Protein AF-I1SKI4-F1 (afdb_monomer_lite)

Foldseek 3Di:
DDDDDDDDDDPPVPVVPPPPDDDPDPDPPDPLVVLLCLLLVVLVVQLVVQCVVQVLDPVPVPDPVSVVSSVVSCPSSVVSSCLSVVCVVVQLVVQQVVQDDPVCSVVSSSVSSSVQSNCVVVVVNDPPVPCDDDDPPDD

pLDDT: mean 72.28, std 20.17, range [34.88, 94.69]

Radius of gyration: 23.42 Å; chains: 1; bounding box: 70×50×60 Å

Secondary structure (DSSP, 8-state):
--------S-SSSSGGGSTT--------S-HHHHHHHHHTHHHHHHHHHHHHHTT--GGGTTSHHHHHHHTTTSHHHHHHHHHHHHHHHHHHHHHHHH---TTTHHHHHHHHHHHHHHHHHTT--------PPPPPS--

Structure (mmCIF, N/CA/C/O backbone):
data_AF-I1SKI4-F1
#
_entry.id   AF-I1SKI4-F1
#
loop_
_atom_site.group_PDB
_atom_site.id
_atom_site.type_symbol
_atom_site.label_atom_id
_atom_site.label_alt_id
_atom_site.label_comp_id
_atom_site.label_asym_id
_atom_site.label_entity_id
_atom_site.label_seq_id
_atom_site.pdbx_PDB_ins_code
_atom_site.Cartn_x
_atom_site.Cartn_y
_atom_site.Cartn_z
_atom_site.occupancy
_atom_site.B_iso_or_equiv
_atom_site.auth_seq_id
_atom_site.auth_comp_id
_atom_site.auth_asym_id
_atom_site.auth_atom_id
_atom_site.pdbx_PDB_model_num
ATOM 1 N N . MET A 1 1 ? -53.383 17.672 34.713 1.00 40.47 1 MET A N 1
ATOM 2 C CA . MET A 1 1 ? -52.751 16.560 33.974 1.00 40.47 1 MET A CA 1
ATOM 3 C C . MET A 1 1 ? -52.275 17.118 32.644 1.00 40.47 1 MET A C 1
ATOM 5 O O . MET A 1 1 ? -53.061 17.254 31.721 1.00 40.47 1 MET A O 1
ATOM 9 N N . THR A 1 2 ? -51.031 17.582 32.603 1.00 40.22 2 THR A N 1
ATOM 10 C CA . THR A 1 2 ? -50.386 18.198 31.438 1.00 40.22 2 THR A CA 1
ATOM 11 C C . THR A 1 2 ? -49.591 17.119 30.713 1.00 40.22 2 THR A C 1
ATOM 13 O O . THR A 1 2 ? -48.550 16.682 31.193 1.00 40.22 2 THR A O 1
ATOM 16 N N . GLY A 1 3 ? -50.134 16.635 29.596 1.00 39.31 3 GLY A N 1
ATOM 17 C CA . GLY A 1 3 ? -49.548 15.581 28.777 1.00 39.31 3 GLY A CA 1
ATOM 18 C C . GLY A 1 3 ? -49.069 16.116 27.431 1.00 39.31 3 GLY A C 1
ATOM 19 O O . GLY A 1 3 ? -49.880 16.540 26.621 1.00 39.31 3 GLY A O 1
ATOM 20 N N . GLN A 1 4 ? -47.748 16.063 27.260 1.00 37.97 4 GLN A N 1
ATOM 21 C CA . GLN A 1 4 ? -46.968 15.901 26.027 1.00 37.97 4 GLN A CA 1
ATOM 22 C C . GLN A 1 4 ? -47.175 16.864 24.845 1.00 37.97 4 GLN A C 1
ATOM 24 O O . GLN A 1 4 ? -48.108 16.778 24.056 1.00 37.97 4 GLN A O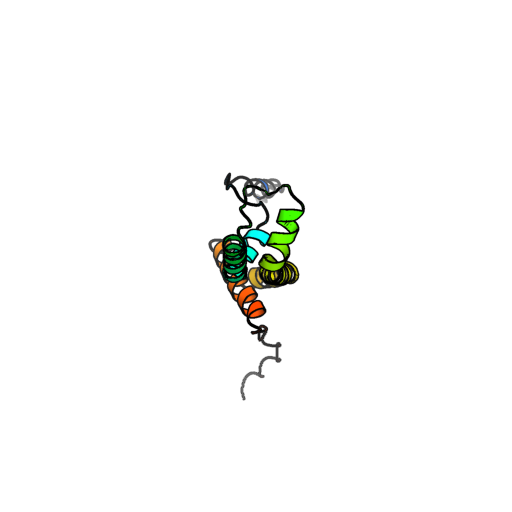 1
ATOM 29 N N . VAL A 1 5 ? -46.142 17.690 24.660 1.00 43.31 5 VAL A N 1
ATOM 30 C CA . VAL A 1 5 ? -45.776 18.343 23.404 1.00 43.31 5 VAL A CA 1
ATOM 31 C C . VAL A 1 5 ? -45.211 17.283 22.453 1.00 43.31 5 VAL A C 1
ATOM 33 O O . VAL A 1 5 ? -44.128 16.744 22.682 1.00 43.31 5 VAL A O 1
ATOM 36 N N . THR A 1 6 ? -45.925 16.993 21.372 1.00 46.00 6 THR A N 1
ATOM 37 C CA . THR A 1 6 ? -45.397 16.299 20.193 1.00 46.00 6 THR A CA 1
ATOM 38 C C . THR A 1 6 ? -44.474 17.253 19.430 1.00 46.00 6 THR A C 1
ATOM 40 O O . THR A 1 6 ? -44.939 18.095 18.668 1.00 46.00 6 THR A O 1
ATOM 43 N N . MET A 1 7 ? -43.156 17.135 19.624 1.00 42.22 7 MET A N 1
ATOM 44 C CA . MET A 1 7 ? -42.175 17.689 18.685 1.00 42.22 7 MET A CA 1
ATOM 45 C C . MET A 1 7 ? -41.867 16.645 17.613 1.00 42.22 7 MET A C 1
ATOM 47 O O . MET A 1 7 ? -41.169 15.658 17.835 1.00 42.22 7 MET A O 1
ATOM 51 N N . THR A 1 8 ? -42.428 16.871 16.433 1.00 47.22 8 THR A N 1
ATOM 52 C CA . THR A 1 8 ? -42.188 16.120 15.204 1.00 47.22 8 THR A CA 1
ATOM 53 C C . THR A 1 8 ? -40.782 16.385 14.659 1.00 47.22 8 THR A C 1
ATOM 55 O O . THR A 1 8 ? -40.482 17.474 14.182 1.00 47.22 8 THR A O 1
ATOM 58 N N . SER A 1 9 ? -39.929 15.363 14.738 1.00 51.06 9 SER A N 1
ATOM 59 C CA . SER A 1 9 ? -39.132 14.799 13.634 1.00 51.06 9 SER A CA 1
ATOM 60 C C . SER A 1 9 ? -38.711 15.746 12.491 1.00 51.06 9 SER A C 1
ATOM 62 O O . SER A 1 9 ? -39.132 15.576 11.350 1.00 51.06 9 SER A O 1
ATOM 64 N N . ALA A 1 10 ? -37.858 16.734 12.771 1.00 48.28 10 ALA A N 1
ATOM 65 C CA . ALA A 1 10 ? -37.188 17.521 11.720 1.00 48.28 10 ALA A CA 1
ATOM 66 C C . ALA A 1 10 ? -35.696 17.794 11.997 1.00 48.28 10 ALA A C 1
ATOM 68 O O . ALA A 1 10 ? -34.952 18.143 11.086 1.00 48.28 10 ALA A O 1
ATOM 69 N N . ALA A 1 11 ? -35.221 17.589 13.230 1.00 45.72 11 ALA A N 1
ATOM 70 C CA . ALA A 1 11 ? -33.858 17.956 13.624 1.00 45.72 11 ALA A CA 1
ATOM 71 C C . ALA A 1 11 ? -32.779 16.910 13.275 1.00 45.72 11 ALA A C 1
ATOM 73 O O . ALA A 1 11 ? -31.595 17.231 13.273 1.00 45.72 11 ALA A O 1
ATOM 74 N N . VAL A 1 12 ? -33.157 15.667 12.955 1.00 48.66 12 VAL A N 1
ATOM 75 C CA . VAL A 1 12 ? -32.183 14.575 12.741 1.00 48.66 12 VAL A CA 1
ATOM 76 C C . VAL A 1 12 ? -31.596 14.579 11.319 1.00 48.66 12 VAL A C 1
ATOM 78 O O . VAL A 1 12 ? -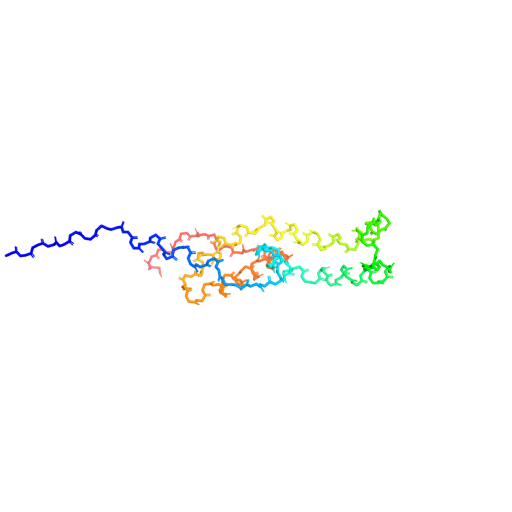30.512 14.051 11.096 1.00 48.66 12 VAL A O 1
ATOM 81 N N . ALA A 1 13 ? -32.253 15.231 10.355 1.00 42.88 13 ALA A N 1
ATOM 82 C CA . ALA A 1 13 ? -31.815 15.218 8.957 1.00 42.88 13 ALA A CA 1
ATOM 83 C C . ALA A 1 13 ? -30.715 16.246 8.626 1.00 42.88 13 ALA A C 1
ATOM 85 O O . ALA A 1 13 ? -30.036 16.107 7.613 1.00 42.88 13 ALA A O 1
ATOM 86 N N . VAL A 1 14 ? -30.504 17.265 9.466 1.00 43.53 14 VAL A N 1
ATOM 87 C CA . VAL A 1 14 ? -29.563 18.358 9.149 1.00 43.53 14 VAL A CA 1
ATOM 88 C C . VAL A 1 14 ? -28.133 18.049 9.609 1.00 43.53 14 VAL A C 1
ATOM 90 O O . VAL A 1 14 ? -27.179 18.564 9.036 1.00 43.53 14 VAL A O 1
ATOM 93 N N . VAL A 1 15 ? -27.943 17.141 10.571 1.00 43.59 15 VAL A N 1
ATOM 94 C CA . VAL A 1 15 ? -26.598 16.792 11.072 1.00 43.59 15 VAL A CA 1
ATOM 95 C C . VAL A 1 15 ? -25.838 15.865 10.107 1.00 43.59 15 VAL A C 1
ATOM 97 O O . VAL A 1 15 ? -24.611 15.873 10.088 1.00 43.59 15 VAL A O 1
ATOM 100 N N . PHE A 1 16 ? -26.536 15.136 9.229 1.00 41.50 16 PHE A N 1
ATOM 101 C CA . PHE A 1 16 ? -25.896 14.243 8.251 1.00 41.50 16 PHE A CA 1
ATOM 102 C C . PHE A 1 16 ? -25.282 14.956 7.035 1.00 41.50 16 PHE A C 1
ATOM 104 O O . PHE A 1 16 ? -24.459 14.363 6.344 1.00 41.50 16 PHE A O 1
ATOM 111 N N . LEU A 1 17 ? -25.633 16.221 6.774 1.00 40.78 17 LEU A N 1
ATOM 112 C CA . LEU A 1 17 ? -25.151 16.964 5.599 1.00 40.78 17 LEU A CA 1
ATOM 113 C C . LEU A 1 17 ? -23.927 17.854 5.873 1.00 40.78 17 LEU A C 1
ATOM 115 O O . LEU A 1 17 ? -23.302 18.330 4.928 1.00 40.78 17 LEU A O 1
ATOM 119 N N . PHE A 1 18 ? -23.539 18.053 7.136 1.00 34.88 18 PHE A N 1
ATOM 120 C CA . PHE A 1 18 ? -22.433 18.954 7.496 1.00 34.88 18 PHE A CA 1
ATOM 121 C C . PHE A 1 18 ? -21.063 18.278 7.668 1.00 34.88 18 PHE A C 1
ATOM 123 O O . PHE A 1 18 ? -20.068 18.976 7.834 1.00 34.88 18 PHE A O 1
ATOM 130 N N . LEU A 1 19 ? -20.966 16.948 7.558 1.00 42.88 19 LEU A N 1
ATOM 131 C CA . LEU A 1 19 ? -19.686 16.225 7.665 1.00 42.88 19 LEU A CA 1
ATOM 132 C C . LEU A 1 19 ? -18.959 16.004 6.326 1.00 42.88 19 LEU A C 1
ATOM 134 O O . LEU A 1 19 ? -17.920 15.355 6.304 1.00 42.88 19 LEU A O 1
ATOM 138 N N . VAL A 1 20 ? -19.461 16.556 5.215 1.00 45.81 20 VAL A N 1
ATOM 139 C CA . VAL A 1 20 ? -18.850 16.383 3.878 1.00 45.81 20 VAL A CA 1
ATOM 140 C C . VAL A 1 20 ? -17.969 17.575 3.460 1.00 45.81 20 VAL A C 1
ATOM 142 O O . VAL A 1 20 ? -17.465 17.605 2.347 1.00 45.81 20 VAL A O 1
ATOM 145 N N . ASN A 1 21 ? -17.773 18.577 4.325 1.00 44.75 21 ASN A N 1
ATOM 146 C CA . ASN A 1 21 ? -17.122 19.844 3.954 1.00 44.75 21 ASN A CA 1
ATOM 147 C C . ASN A 1 21 ? -15.961 20.244 4.870 1.00 44.75 21 ASN A C 1
ATOM 149 O O . ASN A 1 21 ? -15.889 21.383 5.328 1.00 44.75 21 ASN A O 1
ATOM 153 N N . VAL A 1 22 ? -15.014 19.339 5.124 1.00 46.31 22 VAL A N 1
ATOM 154 C CA . VAL A 1 22 ? -13.734 19.750 5.714 1.00 46.31 22 VAL A CA 1
ATOM 155 C C . VAL A 1 22 ? -12.574 19.084 4.990 1.00 46.31 22 VAL A C 1
ATOM 157 O O . VAL A 1 22 ? -12.226 17.945 5.275 1.00 46.31 22 VAL A O 1
ATOM 160 N N . ALA A 1 23 ? -11.994 19.864 4.077 1.00 37.03 23 ALA A N 1
ATOM 161 C CA . ALA A 1 23 ? -10.568 20.003 3.777 1.00 37.03 23 ALA A CA 1
ATOM 162 C C . ALA A 1 23 ? -10.300 19.942 2.262 1.00 37.03 23 ALA A C 1
ATOM 164 O O . ALA A 1 23 ? -10.571 18.920 1.631 1.00 37.03 23 ALA A O 1
ATOM 165 N N . PRO A 1 24 ? -9.723 21.003 1.665 1.00 40.88 24 PRO A N 1
ATOM 166 C CA . PRO A 1 24 ? -9.123 20.915 0.348 1.00 40.88 24 PRO A CA 1
ATOM 167 C C . PRO A 1 24 ? -7.781 20.212 0.537 1.00 40.88 24 PRO A C 1
ATOM 169 O O . PRO A 1 24 ? -6.733 20.843 0.652 1.00 40.88 24 PRO A O 1
ATOM 172 N N . VAL A 1 25 ? -7.825 18.894 0.675 1.00 44.47 25 VAL A N 1
ATOM 173 C CA . VAL A 1 25 ? -6.619 18.087 0.590 1.00 44.47 25 VAL A CA 1
ATOM 174 C C . VAL A 1 25 ? -6.426 17.820 -0.891 1.00 44.47 25 VAL A C 1
ATOM 176 O O . VAL A 1 25 ? -7.330 17.325 -1.560 1.00 44.47 25 VAL A O 1
ATOM 179 N N . THR A 1 26 ? -5.276 18.208 -1.425 1.00 45.91 26 THR A N 1
ATOM 180 C CA . THR A 1 26 ? -4.785 17.731 -2.717 1.00 45.91 26 THR A CA 1
ATOM 181 C C . THR A 1 26 ? -4.641 16.212 -2.606 1.00 45.91 26 THR A C 1
ATOM 183 O O . THR A 1 26 ? -3.600 15.707 -2.203 1.00 45.91 26 THR A O 1
ATOM 186 N N . MET A 1 27 ? -5.743 15.499 -2.818 1.00 39.38 27 MET A N 1
ATOM 187 C CA . MET A 1 27 ? -5.913 14.076 -2.569 1.00 39.38 27 MET A CA 1
ATOM 188 C C . MET A 1 27 ? -6.722 13.503 -3.715 1.00 39.38 27 MET A C 1
ATOM 190 O O . MET A 1 27 ? -7.763 14.043 -4.092 1.00 39.38 27 MET A O 1
ATOM 194 N N . THR A 1 28 ? -6.256 12.381 -4.246 1.00 48.19 28 THR A N 1
ATOM 195 C CA . THR A 1 28 ? -7.127 11.436 -4.929 1.00 48.19 28 THR A CA 1
ATOM 196 C C . THR A 1 28 ? -8.321 11.200 -3.997 1.00 48.19 28 THR A C 1
ATOM 198 O O . THR A 1 28 ? -8.166 10.781 -2.853 1.00 48.19 28 THR A O 1
ATOM 201 N N . SER A 1 29 ? -9.527 11.570 -4.429 1.00 59.16 29 SER A N 1
ATOM 202 C CA . SER A 1 29 ? -10.753 11.549 -3.611 1.00 59.16 29 SER A CA 1
ATOM 203 C C . SER A 1 29 ? -11.216 10.135 -3.227 1.00 59.16 29 SER A C 1
ATOM 205 O O . SER A 1 29 ? -12.312 9.959 -2.693 1.00 59.16 29 SER A O 1
ATOM 207 N N . ASP A 1 30 ? -10.387 9.130 -3.505 1.00 73.62 30 ASP A N 1
ATOM 208 C CA . ASP A 1 30 ? -10.641 7.724 -3.276 1.00 73.62 30 ASP A CA 1
ATOM 209 C C . ASP A 1 30 ? -9.922 7.254 -1.993 1.00 73.62 30 ASP A C 1
ATOM 211 O O . ASP A 1 30 ? -8.711 7.005 -2.003 1.00 73.62 30 ASP A O 1
ATOM 215 N N . PRO A 1 31 ? -10.645 7.096 -0.868 1.00 72.69 31 PRO A N 1
ATOM 216 C CA . PRO A 1 31 ? -10.069 6.572 0.369 1.00 72.69 31 PRO A CA 1
ATOM 217 C C . PRO A 1 31 ? -9.525 5.143 0.212 1.00 72.69 31 PRO A C 1
ATOM 219 O O . PRO A 1 31 ? -8.662 4.732 0.989 1.00 72.69 31 PRO A O 1
ATOM 222 N N . GLY A 1 32 ? -9.998 4.389 -0.787 1.00 81.12 32 GLY A N 1
ATOM 223 C CA . GLY A 1 32 ? -9.443 3.094 -1.152 1.00 81.1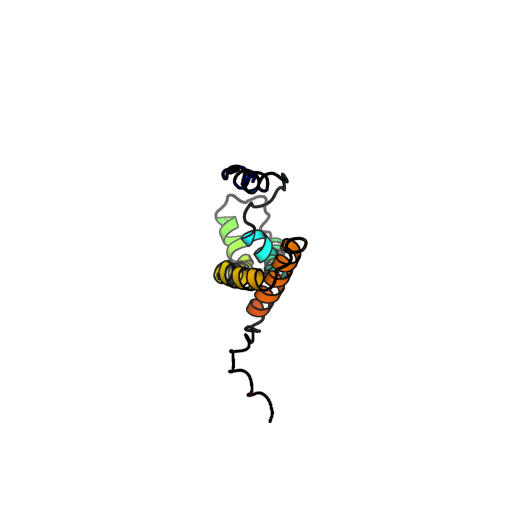2 32 GLY A CA 1
ATOM 224 C C . GLY A 1 32 ? -8.048 3.210 -1.740 1.00 81.12 32 GLY A C 1
ATOM 225 O O . GLY A 1 32 ? -7.144 2.514 -1.277 1.00 81.12 32 GLY A O 1
ATOM 226 N N . ALA A 1 33 ? -7.846 4.145 -2.668 1.00 82.69 33 ALA A N 1
ATOM 227 C CA . ALA A 1 33 ? -6.531 4.414 -3.239 1.00 82.69 33 ALA A CA 1
ATOM 228 C C . ALA A 1 33 ? -5.515 4.779 -2.146 1.00 82.69 33 ALA A C 1
ATOM 230 O O . ALA A 1 33 ? -4.461 4.156 -2.065 1.00 82.69 33 ALA A O 1
ATOM 231 N N . MET A 1 34 ? -5.875 5.682 -1.227 1.00 86.19 34 MET A N 1
ATOM 232 C CA . MET A 1 34 ? -4.991 6.105 -0.131 1.00 86.19 34 MET A CA 1
ATOM 233 C C . MET A 1 34 ? -4.607 4.983 0.845 1.00 86.19 34 MET A C 1
ATOM 235 O O . MET A 1 34 ? -3.509 4.973 1.407 1.00 86.19 34 MET A O 1
ATOM 239 N N . LEU A 1 35 ? -5.542 4.081 1.150 1.00 89.19 35 LEU A N 1
ATOM 240 C CA . LEU A 1 35 ? -5.276 2.968 2.061 1.00 89.19 35 LEU A CA 1
ATOM 241 C C . LEU A 1 35 ? -4.454 1.881 1.370 1.00 89.19 35 LEU A C 1
ATOM 243 O O . LEU A 1 35 ? -3.530 1.342 1.977 1.00 89.19 35 LEU A O 1
ATOM 247 N N . CYS A 1 36 ? -4.755 1.593 0.105 1.00 90.94 36 CYS A N 1
ATOM 248 C CA . CYS A 1 36 ? -4.002 0.625 -0.678 1.00 90.94 36 CYS A CA 1
ATOM 249 C C . CYS A 1 36 ? -2.584 1.097 -0.986 1.00 90.94 36 CYS A C 1
ATOM 251 O O . CYS A 1 36 ? -1.663 0.292 -0.915 1.00 90.94 36 CYS A O 1
ATOM 253 N N . GLU A 1 37 ? -2.383 2.393 -1.210 1.00 91.19 37 GLU A N 1
ATOM 254 C CA . GLU A 1 37 ? -1.056 2.989 -1.377 1.00 91.19 37 GLU A CA 1
ATOM 255 C C . GLU A 1 37 ? -0.156 2.716 -0.166 1.00 91.19 37 GLU A C 1
ATOM 257 O O . GLU A 1 37 ? 0.994 2.318 -0.323 1.00 91.19 37 GLU A O 1
ATOM 262 N N . ARG A 1 38 ? -0.689 2.809 1.060 1.00 90.94 38 ARG A N 1
ATOM 263 C CA . ARG A 1 38 ? 0.084 2.471 2.269 1.00 90.94 38 ARG A CA 1
ATOM 264 C C . ARG A 1 38 ? 0.413 0.987 2.389 1.00 90.94 38 ARG A C 1
ATOM 266 O O . ARG A 1 38 ? 1.443 0.641 2.953 1.00 90.94 38 ARG A O 1
ATOM 273 N N . VAL A 1 39 ? -0.464 0.108 1.912 1.00 93.38 39 VAL A N 1
ATOM 274 C CA . VAL A 1 39 ? -0.244 -1.350 1.940 1.00 93.38 39 VAL A CA 1
ATOM 275 C C . VAL A 1 39 ? 0.786 -1.771 0.885 1.00 93.38 39 VAL A C 1
ATOM 277 O O . VAL A 1 39 ? 1.562 -2.704 1.111 1.00 93.38 39 VAL A O 1
ATOM 280 N N . CYS A 1 40 ? 0.797 -1.069 -0.245 1.00 93.88 40 CYS A N 1
ATOM 281 C CA . CYS A 1 40 ? 1.617 -1.349 -1.421 1.00 93.88 40 CYS A CA 1
ATOM 282 C C . CYS A 1 40 ? 2.824 -0.411 -1.556 1.00 93.88 40 CYS A C 1
ATOM 284 O O . CYS A 1 40 ? 3.369 -0.254 -2.645 1.00 93.88 40 CYS A O 1
ATOM 286 N N . TRP A 1 41 ? 3.232 0.229 -0.455 1.00 93.38 41 TRP A N 1
ATOM 287 C CA . TRP A 1 41 ? 4.322 1.206 -0.443 1.00 93.38 41 TRP A CA 1
ATOM 288 C C . TRP A 1 41 ? 5.647 0.618 -0.945 1.00 93.38 41 TRP A C 1
ATOM 290 O O . TRP A 1 41 ? 6.353 1.257 -1.724 1.00 93.38 41 TRP A O 1
ATOM 300 N N . ASP A 1 42 ? 5.974 -0.608 -0.529 1.00 91.06 42 ASP A N 1
ATOM 301 C CA . ASP A 1 42 ? 7.226 -1.266 -0.915 1.00 91.06 42 ASP A CA 1
ATOM 302 C C . ASP A 1 42 ? 7.2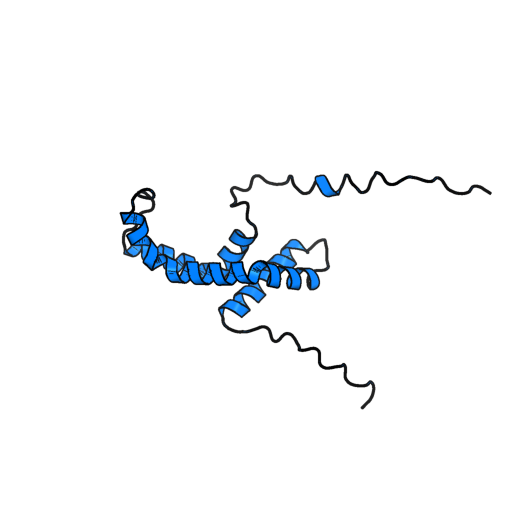72 -1.523 -2.427 1.00 91.06 42 ASP A C 1
ATOM 304 O O . ASP A 1 42 ? 8.271 -1.237 -3.081 1.00 91.06 42 ASP A O 1
ATOM 308 N N . GLU A 1 43 ? 6.172 -2.014 -3.000 1.00 92.62 43 GLU A N 1
ATOM 309 C CA . GLU A 1 43 ? 6.061 -2.280 -4.431 1.00 92.62 43 GLU A CA 1
ATOM 310 C C . GLU A 1 43 ? 6.064 -0.991 -5.253 1.00 92.62 43 GLU A C 1
ATOM 312 O O . GLU A 1 43 ? 6.683 -0.958 -6.313 1.00 92.62 43 GLU A O 1
ATOM 317 N N . ASN A 1 44 ? 5.433 0.078 -4.757 1.00 88.50 44 ASN A N 1
ATOM 318 C CA . ASN A 1 44 ? 5.532 1.401 -5.374 1.00 88.50 44 ASN A CA 1
ATOM 319 C C . ASN A 1 44 ? 6.972 1.913 -5.378 1.00 88.50 44 ASN A C 1
ATOM 321 O O . ASN A 1 44 ? 7.454 2.359 -6.411 1.00 88.50 44 ASN A O 1
ATOM 325 N N . THR A 1 45 ? 7.681 1.784 -4.256 1.00 89.69 45 THR A N 1
ATOM 326 C CA . THR A 1 45 ? 9.087 2.205 -4.160 1.00 89.69 45 THR A CA 1
ATOM 327 C C . THR A 1 45 ? 9.965 1.420 -5.141 1.00 89.69 45 THR A C 1
ATOM 329 O O . THR A 1 45 ? 10.850 1.983 -5.781 1.00 89.69 45 THR A O 1
ATOM 332 N N . LEU A 1 46 ? 9.717 0.114 -5.294 1.00 89.44 46 LEU A N 1
ATOM 333 C CA . LEU A 1 46 ? 10.420 -0.721 -6.272 1.00 89.44 46 LEU A CA 1
ATOM 334 C C . LEU A 1 46 ? 10.091 -0.330 -7.717 1.00 89.44 46 LEU A C 1
ATOM 336 O O . LEU A 1 46 ? 10.992 -0.320 -8.556 1.00 89.44 46 LEU A O 1
ATOM 340 N N . ALA A 1 47 ? 8.833 0.007 -8.004 1.00 87.19 47 ALA A N 1
ATOM 341 C CA . ALA A 1 47 ? 8.419 0.483 -9.318 1.00 87.19 47 ALA A CA 1
ATOM 342 C C . ALA A 1 47 ? 9.109 1.811 -9.664 1.00 87.19 47 ALA A C 1
ATOM 344 O O . ALA A 1 47 ? 9.725 1.912 -10.720 1.00 87.19 47 ALA A O 1
ATOM 345 N N . GLU A 1 48 ? 9.104 2.777 -8.743 1.00 86.69 48 GLU A N 1
ATOM 346 C CA . GLU A 1 48 ? 9.781 4.070 -8.906 1.00 86.69 48 GLU A CA 1
ATOM 347 C C . GLU A 1 48 ? 11.293 3.908 -9.112 1.00 86.69 48 GLU A C 1
ATOM 349 O O . GLU A 1 48 ? 11.884 4.572 -9.963 1.00 86.69 48 GLU A O 1
ATOM 354 N N . GLN A 1 49 ? 11.937 2.997 -8.374 1.00 87.81 49 GLN A N 1
ATOM 355 C CA . GLN A 1 49 ? 13.355 2.696 -8.579 1.00 87.81 49 GLN A CA 1
ATOM 356 C C . GLN A 1 49 ? 13.605 2.087 -9.966 1.00 87.81 49 GLN A C 1
ATOM 358 O O . GLN A 1 49 ? 14.549 2.477 -10.648 1.00 87.81 49 GLN A O 1
ATOM 363 N N . CYS A 1 50 ? 12.752 1.160 -10.406 1.00 86.31 50 CYS A N 1
ATOM 364 C CA . CYS A 1 50 ? 12.837 0.562 -11.736 1.00 86.31 50 CYS A CA 1
ATOM 365 C C . CYS A 1 50 ? 12.664 1.609 -12.847 1.00 86.31 50 CYS A C 1
ATOM 367 O O . CYS A 1 50 ? 13.390 1.567 -13.841 1.00 86.31 50 CYS A O 1
ATOM 369 N N . GLU A 1 51 ? 11.752 2.569 -12.685 1.00 85.69 51 GLU A N 1
ATOM 370 C CA . GLU A 1 51 ? 11.603 3.680 -13.629 1.00 85.69 51 GLU A CA 1
ATOM 371 C C . GLU A 1 51 ? 12.879 4.523 -13.714 1.00 85.69 51 GLU A C 1
ATOM 373 O O . GLU A 1 51 ? 13.343 4.826 -14.816 1.00 85.69 51 GLU A O 1
ATOM 378 N N . GLN A 1 52 ? 13.471 4.865 -12.564 1.00 85.38 52 GLN A N 1
ATOM 379 C CA . GLN A 1 52 ? 14.714 5.639 -12.497 1.00 85.38 52 GLN A CA 1
ATOM 380 C C . GLN A 1 52 ? 15.879 4.904 -13.167 1.00 85.38 52 GLN A C 1
ATOM 382 O O . GLN A 1 52 ? 16.601 5.499 -13.968 1.00 85.38 52 GLN A O 1
ATOM 387 N N . ASP A 1 53 ? 16.037 3.608 -12.892 1.00 85.56 53 ASP A N 1
ATOM 388 C CA . ASP A 1 53 ? 17.115 2.784 -13.450 1.00 85.56 53 ASP A CA 1
ATOM 389 C C . ASP A 1 53 ? 16.994 2.630 -14.976 1.00 85.56 53 ASP A C 1
ATOM 391 O O . ASP A 1 53 ? 18.004 2.554 -15.681 1.00 85.56 53 ASP A O 1
ATOM 395 N N . ASN A 1 54 ? 15.764 2.615 -15.498 1.00 81.19 54 ASN A N 1
ATOM 396 C CA . ASN A 1 54 ? 15.487 2.523 -16.932 1.00 81.19 54 ASN A CA 1
ATOM 397 C C . ASN A 1 54 ? 15.412 3.890 -17.633 1.00 81.19 54 ASN A C 1
ATOM 399 O O . ASN A 1 54 ? 15.243 3.940 -18.853 1.00 81.19 54 ASN A O 1
ATOM 403 N N . GLY A 1 55 ? 15.553 4.998 -16.897 1.00 77.06 55 GLY A N 1
ATOM 404 C CA . GLY A 1 55 ? 15.440 6.348 -17.451 1.00 77.06 55 GLY A CA 1
ATOM 405 C C . GLY A 1 55 ? 14.042 6.659 -17.994 1.00 77.06 55 GLY A C 1
ATOM 406 O O . GLY A 1 55 ? 13.908 7.428 -18.948 1.00 77.06 55 GLY A O 1
ATOM 407 N N . CYS A 1 56 ? 13.000 6.055 -17.415 1.00 75.00 56 CYS A N 1
ATOM 408 C CA . CYS A 1 56 ? 11.605 6.339 -17.738 1.00 75.00 56 CYS A CA 1
ATOM 409 C C . CYS A 1 56 ? 11.185 7.671 -17.075 1.00 75.00 56 CYS A C 1
ATOM 411 O O . CYS A 1 56 ? 10.348 7.697 -16.179 1.00 75.00 56 CYS A O 1
ATOM 413 N N . ASP A 1 57 ? 11.797 8.795 -17.466 1.00 62.59 57 ASP A N 1
ATOM 414 C CA . ASP A 1 57 ? 11.540 10.092 -16.833 1.00 62.59 57 ASP A CA 1
ATOM 415 C C . ASP A 1 57 ? 10.072 10.533 -17.002 1.00 62.59 57 ASP A C 1
ATOM 417 O O . ASP A 1 57 ? 9.552 10.650 -18.118 1.00 62.59 57 ASP A O 1
ATOM 421 N N . ALA A 1 58 ? 9.430 10.904 -15.888 1.00 54.81 58 ALA A N 1
ATOM 422 C CA . ALA A 1 58 ? 8.049 11.401 -15.794 1.00 54.81 58 ALA A CA 1
ATOM 423 C C . ALA A 1 58 ? 7.744 12.665 -16.641 1.00 54.81 58 ALA A C 1
ATOM 425 O O . ALA A 1 58 ? 6.618 13.166 -16.639 1.00 54.81 58 ALA A O 1
ATOM 426 N N . GLY A 1 59 ? 8.726 13.200 -17.375 1.00 53.53 59 GLY A N 1
ATOM 427 C CA . GLY A 1 59 ? 8.575 14.303 -18.328 1.00 53.53 59 GLY A CA 1
ATOM 428 C C . GLY A 1 59 ? 8.000 13.903 -19.695 1.00 53.53 59 GLY A C 1
ATOM 429 O O . GLY A 1 59 ? 7.690 14.789 -20.490 1.00 53.53 59 GLY A O 1
ATOM 430 N N . VAL A 1 60 ? 7.829 12.602 -19.975 1.00 51.84 60 VAL A N 1
ATOM 431 C CA . VAL A 1 60 ? 7.354 12.069 -21.274 1.00 51.84 60 VAL A CA 1
ATOM 432 C C . VAL A 1 60 ? 6.064 11.241 -21.117 1.00 51.84 60 VAL A C 1
ATOM 434 O O . VAL A 1 60 ? 5.837 10.267 -21.831 1.00 51.84 60 VAL A O 1
ATOM 437 N N . GLN A 1 61 ? 5.181 11.650 -20.199 1.00 53.38 61 GLN A N 1
ATOM 438 C CA . GLN A 1 61 ? 3.915 10.971 -19.850 1.00 53.38 61 GLN A CA 1
ATOM 439 C C . GLN A 1 61 ? 2.900 10.793 -21.006 1.00 53.38 61 GLN A C 1
ATOM 441 O O . GLN A 1 61 ? 1.820 10.253 -20.792 1.00 53.38 61 GLN A O 1
ATOM 446 N N . SER A 1 62 ? 3.199 11.247 -22.228 1.00 58.53 62 SER A N 1
ATOM 447 C CA . SER A 1 62 ? 2.276 11.212 -23.372 1.00 58.53 62 SER A CA 1
ATOM 448 C C . SER A 1 62 ? 2.689 10.292 -24.528 1.00 58.53 62 SER A C 1
ATOM 450 O O . SER A 1 62 ? 2.015 10.308 -25.558 1.00 58.53 62 SER A O 1
ATOM 452 N N . SER A 1 63 ? 3.767 9.504 -24.406 1.00 64.00 63 SER A N 1
ATOM 453 C CA . SER A 1 63 ? 4.218 8.618 -25.496 1.00 64.00 63 SER A CA 1
ATOM 454 C C . SER A 1 63 ? 3.977 7.133 -25.204 1.00 64.00 63 SER A C 1
ATOM 456 O O . SER A 1 63 ? 4.217 6.676 -24.091 1.00 64.00 63 SER A O 1
ATOM 458 N N . ASP A 1 64 ? 3.593 6.349 -26.218 1.00 68.12 64 ASP A N 1
ATOM 459 C CA . ASP A 1 64 ? 3.512 4.877 -26.126 1.00 68.12 64 ASP A CA 1
ATOM 460 C C . ASP A 1 64 ? 4.853 4.247 -25.696 1.00 68.12 64 ASP A C 1
ATOM 462 O O . ASP A 1 64 ? 4.892 3.184 -25.078 1.00 68.12 64 ASP A O 1
ATOM 466 N N . ALA A 1 65 ? 5.968 4.934 -25.973 1.00 64.88 65 ALA A N 1
ATOM 467 C CA . ALA A 1 65 ? 7.299 4.546 -25.515 1.00 64.88 65 ALA A CA 1
ATOM 468 C C . ALA A 1 65 ? 7.446 4.617 -23.985 1.00 64.88 65 ALA A C 1
ATOM 470 O O . ALA A 1 65 ? 8.166 3.803 -23.417 1.00 64.88 65 ALA A O 1
ATOM 471 N N . TYR A 1 66 ? 6.744 5.539 -23.318 1.00 70.19 66 TYR A N 1
ATOM 472 C CA . TYR A 1 66 ? 6.705 5.615 -21.857 1.00 70.19 66 TYR A CA 1
ATOM 473 C C . TYR A 1 66 ? 5.908 4.445 -21.273 1.00 70.19 66 TYR A C 1
ATOM 475 O O . TYR A 1 66 ? 6.422 3.756 -20.401 1.00 70.19 66 TYR A O 1
ATOM 483 N N . MET A 1 67 ? 4.729 4.127 -21.826 1.00 72.25 67 MET A N 1
ATOM 484 C CA . MET A 1 67 ? 3.939 2.962 -21.387 1.00 72.25 67 MET A CA 1
ATOM 485 C C . MET A 1 67 ? 4.734 1.654 -21.510 1.00 72.25 67 MET A C 1
ATOM 487 O O . MET A 1 67 ? 4.797 0.869 -20.571 1.00 72.25 67 MET A O 1
ATOM 491 N N . HIS A 1 68 ? 5.449 1.461 -22.623 1.00 73.88 68 HIS A N 1
ATOM 492 C CA . HIS A 1 68 ? 6.331 0.303 -22.790 1.00 73.88 68 HIS A CA 1
ATOM 493 C C . HIS A 1 68 ? 7.535 0.275 -21.831 1.00 73.88 68 HIS A C 1
ATOM 495 O O . HIS A 1 68 ? 8.068 -0.804 -21.575 1.00 73.88 68 HIS A O 1
ATOM 501 N N . CYS A 1 69 ? 7.963 1.430 -21.316 1.00 75.19 69 CYS A N 1
ATOM 502 C CA . CYS A 1 69 ? 9.053 1.560 -20.346 1.00 75.19 69 CYS A CA 1
ATOM 503 C C . CYS A 1 69 ? 8.579 1.231 -18.920 1.00 75.19 69 CYS A C 1
ATOM 505 O O . CYS A 1 69 ? 9.262 0.506 -18.201 1.00 75.19 69 CYS A O 1
ATOM 507 N N . ILE A 1 70 ? 7.392 1.714 -18.530 1.00 80.75 70 ILE A N 1
ATOM 508 C CA . ILE A 1 70 ? 6.877 1.608 -17.153 1.00 80.75 70 ILE A CA 1
ATOM 509 C C . ILE A 1 70 ? 6.104 0.317 -16.873 1.00 80.75 70 ILE A C 1
ATOM 511 O O . ILE A 1 70 ? 6.099 -0.148 -15.733 1.00 80.75 70 ILE A O 1
ATOM 515 N N . ASP A 1 71 ? 5.462 -0.275 -17.887 1.00 81.81 71 ASP A N 1
ATOM 516 C CA . ASP A 1 71 ? 4.659 -1.495 -17.750 1.00 81.81 71 ASP A CA 1
ATOM 517 C C . ASP A 1 71 ? 5.382 -2.609 -16.968 1.00 81.81 71 ASP A C 1
ATOM 519 O O . ASP A 1 71 ? 4.791 -3.133 -16.020 1.00 81.81 71 ASP A O 1
ATOM 523 N N . PRO A 1 72 ? 6.649 -2.971 -17.275 1.00 83.25 72 PRO A N 1
ATOM 524 C CA . PRO A 1 72 ? 7.356 -3.995 -16.508 1.00 83.25 72 PRO A CA 1
ATOM 525 C C . PRO A 1 72 ? 7.673 -3.566 -15.066 1.00 83.25 72 PRO A C 1
ATOM 527 O O . PRO A 1 72 ? 7.728 -4.424 -14.187 1.00 83.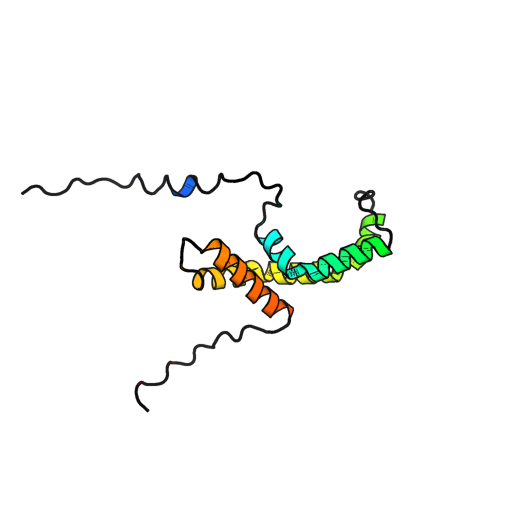25 72 PRO A O 1
ATOM 530 N N . CYS A 1 73 ? 7.854 -2.268 -14.804 1.00 85.31 73 CYS A N 1
ATOM 531 C CA . CYS A 1 73 ? 8.183 -1.749 -13.476 1.00 85.31 73 CYS A CA 1
ATOM 532 C C . CYS A 1 73 ? 6.983 -1.786 -12.519 1.00 85.31 73 CYS A C 1
ATOM 534 O O . CYS A 1 73 ? 7.155 -2.012 -11.322 1.00 85.31 73 CYS A O 1
ATOM 536 N N . TYR A 1 74 ? 5.762 -1.632 -13.037 1.00 87.00 74 TYR A N 1
ATOM 537 C CA . TYR A 1 74 ? 4.547 -1.588 -12.221 1.00 87.00 74 TYR A CA 1
ATOM 538 C C . TYR A 1 74 ? 3.855 -2.936 -12.015 1.00 87.00 74 TYR A C 1
ATOM 540 O O . TYR A 1 74 ? 2.853 -2.978 -11.307 1.00 87.00 74 TYR A O 1
ATOM 548 N N . VAL A 1 75 ? 4.347 -4.048 -12.572 1.00 88.38 75 VAL A N 1
ATOM 549 C CA . VAL A 1 75 ? 3.666 -5.358 -12.468 1.00 88.38 75 VAL A CA 1
ATOM 550 C C . VAL A 1 75 ? 3.432 -5.781 -11.011 1.00 88.38 75 VAL A C 1
ATOM 552 O O . VAL A 1 75 ? 2.331 -6.215 -10.652 1.00 88.38 75 VAL A O 1
ATOM 555 N N . GLU A 1 76 ? 4.444 -5.624 -10.157 1.00 83.25 76 GLU A N 1
ATOM 556 C CA . GLU A 1 76 ? 4.362 -6.001 -8.740 1.00 83.25 76 GLU A CA 1
ATOM 557 C C . GLU A 1 76 ? 3.464 -5.036 -7.952 1.00 83.25 76 GLU A C 1
ATOM 559 O O . GLU A 1 76 ? 2.590 -5.465 -7.192 1.00 83.25 76 GLU A O 1
ATOM 564 N N . ALA A 1 77 ? 3.588 -3.730 -8.211 1.00 88.25 77 ALA A N 1
ATOM 565 C CA . ALA A 1 77 ? 2.720 -2.714 -7.622 1.00 88.25 77 ALA A CA 1
ATOM 566 C C . ALA A 1 77 ? 1.254 -2.944 -8.012 1.00 88.25 77 ALA A C 1
ATOM 568 O O . ALA A 1 77 ? 0.384 -3.032 -7.144 1.00 88.25 77 ALA A O 1
ATOM 569 N N . ALA A 1 78 ? 0.974 -3.146 -9.300 1.00 87.81 78 ALA A N 1
ATOM 570 C CA . ALA A 1 78 ? -0.354 -3.437 -9.825 1.00 87.81 78 ALA A CA 1
ATOM 571 C C . ALA A 1 78 ? -0.955 -4.693 -9.182 1.00 87.81 78 ALA A C 1
ATOM 573 O O . ALA A 1 78 ? -2.128 -4.693 -8.804 1.00 87.81 78 ALA A O 1
ATOM 574 N N . SER A 1 79 ? -0.154 -5.743 -8.990 1.00 89.75 79 SER A N 1
ATOM 575 C CA . SER A 1 79 ? -0.588 -6.965 -8.308 1.00 89.75 79 SER A CA 1
ATOM 576 C C . SER A 1 79 ? -0.988 -6.698 -6.853 1.00 89.75 79 SER A C 1
ATOM 578 O O . SER A 1 79 ? -2.048 -7.155 -6.409 1.00 89.75 79 SER A O 1
ATOM 580 N N . CYS A 1 80 ? -0.206 -5.896 -6.124 1.00 91.31 80 CYS A N 1
ATOM 581 C CA . CYS A 1 80 ? -0.553 -5.484 -4.767 1.00 91.31 80 CYS A CA 1
ATOM 582 C C . CYS A 1 80 ? -1.831 -4.627 -4.727 1.00 91.31 80 CYS A C 1
ATOM 584 O O . CYS A 1 80 ? -2.741 -4.910 -3.938 1.00 91.31 80 CYS A O 1
ATOM 586 N N . PHE A 1 81 ? -1.956 -3.627 -5.606 1.00 92.19 81 PHE A N 1
ATOM 587 C CA . PHE A 1 81 ? -3.148 -2.777 -5.678 1.00 92.19 81 PHE A CA 1
ATOM 588 C C . PHE A 1 81 ? -4.401 -3.574 -6.025 1.00 92.19 81 PHE A C 1
ATOM 590 O O . PHE A 1 81 ? -5.439 -3.379 -5.392 1.00 92.19 81 PHE A O 1
ATOM 597 N N . MET A 1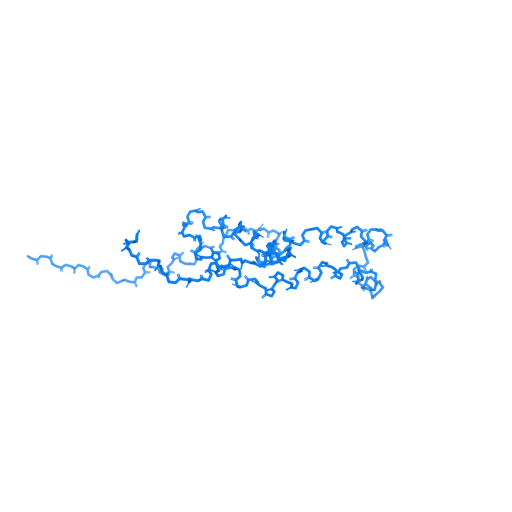 82 ? -4.314 -4.518 -6.966 1.00 91.88 82 MET A N 1
ATOM 598 C CA . MET A 1 82 ? -5.420 -5.420 -7.279 1.00 91.88 82 MET A CA 1
ATOM 599 C C . MET A 1 82 ? -5.824 -6.251 -6.059 1.00 91.88 82 MET A C 1
ATOM 601 O O . MET A 1 82 ? -7.016 -6.358 -5.759 1.00 91.88 82 MET A O 1
ATOM 605 N N . MET A 1 83 ? -4.866 -6.805 -5.311 1.00 93.06 83 MET A N 1
ATOM 606 C CA . MET A 1 83 ? -5.159 -7.537 -4.075 1.00 93.06 83 MET A CA 1
ATOM 607 C C . MET A 1 83 ? -5.872 -6.645 -3.052 1.00 93.06 83 MET A C 1
ATOM 609 O O . MET A 1 83 ? -6.915 -7.031 -2.516 1.00 93.06 83 MET A O 1
ATOM 613 N N . CYS A 1 84 ? -5.363 -5.438 -2.811 1.00 92.38 84 CYS A N 1
ATOM 614 C CA . CYS A 1 84 ? -5.964 -4.526 -1.849 1.00 92.38 84 CYS A CA 1
ATOM 615 C C . CYS A 1 84 ? -7.373 -4.088 -2.279 1.00 92.38 84 CYS A C 1
ATOM 617 O O . CYS A 1 84 ? -8.318 -4.187 -1.495 1.00 92.38 84 CYS A O 1
ATOM 619 N N . HIS A 1 85 ? -7.545 -3.694 -3.542 1.00 90.50 85 HIS A N 1
ATOM 620 C CA . HIS A 1 85 ? -8.821 -3.236 -4.085 1.00 90.50 85 HIS A CA 1
ATOM 621 C C . HIS A 1 85 ? -9.883 -4.345 -4.066 1.00 90.50 85 HIS A C 1
ATOM 623 O O . HIS A 1 85 ? -11.008 -4.132 -3.611 1.00 90.50 85 HIS A O 1
ATOM 629 N N . THR A 1 86 ? -9.526 -5.566 -4.478 1.00 92.00 86 THR A N 1
ATOM 630 C CA . THR A 1 86 ? -10.451 -6.716 -4.470 1.00 92.00 86 THR A CA 1
ATOM 631 C C . THR A 1 86 ? -10.907 -7.109 -3.065 1.00 92.00 86 THR A C 1
ATOM 633 O O . THR A 1 86 ? -12.016 -7.618 -2.900 1.00 92.00 86 THR A O 1
ATOM 636 N N . ASN A 1 87 ? -10.097 -6.842 -2.036 1.00 90.94 87 ASN A N 1
ATOM 637 C CA . ASN A 1 87 ? -10.437 -7.133 -0.643 1.00 90.94 87 ASN A CA 1
ATOM 638 C C . ASN A 1 87 ? -10.954 -5.914 0.133 1.00 90.94 87 ASN A C 1
ATOM 640 O O . ASN A 1 87 ? -11.373 -6.068 1.283 1.00 90.94 87 ASN A O 1
ATOM 644 N N . PHE A 1 88 ? -10.984 -4.729 -0.482 1.00 90.19 88 PHE A N 1
ATOM 645 C CA . PHE A 1 88 ? -11.227 -3.456 0.193 1.00 90.19 88 PHE A CA 1
ATOM 646 C C . PHE A 1 88 ? -12.516 -3.462 1.024 1.00 90.19 88 PHE A C 1
ATOM 648 O O . PHE A 1 88 ? -12.486 -3.282 2.241 1.00 90.19 88 PHE A O 1
ATOM 655 N N . GLN A 1 89 ? -13.651 -3.760 0.383 1.00 88.81 89 GLN A N 1
ATOM 656 C CA . GLN A 1 89 ? -14.963 -3.782 1.041 1.00 88.81 89 GLN A CA 1
ATOM 657 C C . GLN A 1 89 ? -15.037 -4.831 2.157 1.00 88.81 89 GLN A C 1
ATOM 659 O O . GLN A 1 89 ? -15.596 -4.579 3.224 1.00 88.81 89 GLN A O 1
ATOM 664 N N . ARG A 1 90 ? -14.438 -6.009 1.938 1.00 90.44 90 ARG A N 1
ATOM 665 C CA . ARG A 1 90 ? -14.427 -7.094 2.926 1.00 90.44 90 ARG A CA 1
ATOM 666 C C . ARG A 1 90 ? -13.664 -6.683 4.182 1.00 90.44 90 ARG A C 1
ATOM 668 O O . ARG A 1 90 ? -14.162 -6.889 5.283 1.00 90.44 90 ARG A O 1
ATOM 675 N N . ILE A 1 91 ? -12.473 -6.113 4.021 1.00 92.25 91 ILE A N 1
ATOM 676 C CA . ILE A 1 91 ? -11.644 -5.665 5.144 1.00 92.25 91 ILE A CA 1
ATOM 677 C C . ILE A 1 91 ? -12.336 -4.515 5.879 1.00 92.25 91 ILE A C 1
ATOM 679 O O . ILE A 1 91 ? -12.422 -4.538 7.106 1.00 92.25 91 ILE A O 1
ATOM 683 N N . LEU A 1 92 ? -12.884 -3.550 5.136 1.00 90.19 92 LEU A N 1
ATOM 684 C CA . LEU A 1 92 ? -13.550 -2.383 5.705 1.00 90.19 92 LEU A CA 1
ATOM 685 C C . LEU A 1 92 ? -14.762 -2.765 6.565 1.00 90.19 92 LEU A C 1
ATOM 687 O O . LEU A 1 92 ? -14.932 -2.217 7.653 1.00 90.19 92 LEU A O 1
ATOM 691 N N . ASN A 1 93 ? -15.570 -3.731 6.118 1.00 88.50 93 ASN A N 1
ATOM 692 C CA . ASN A 1 93 ? -16.707 -4.230 6.895 1.00 88.50 93 ASN A CA 1
ATOM 693 C C . ASN A 1 93 ? -16.260 -4.842 8.224 1.00 88.50 93 ASN A C 1
ATOM 695 O O . ASN A 1 93 ? -16.815 -4.506 9.266 1.00 88.50 93 ASN A O 1
ATOM 699 N N . VAL A 1 94 ? -15.203 -5.656 8.208 1.00 90.56 94 VAL A N 1
ATOM 700 C CA . VAL A 1 94 ? -14.660 -6.237 9.442 1.00 90.56 94 VAL A CA 1
ATOM 701 C C . VAL A 1 94 ? -14.124 -5.149 10.377 1.00 90.56 94 VAL A C 1
ATOM 703 O O . VAL A 1 94 ? -14.334 -5.203 11.585 1.00 90.56 94 VAL A O 1
ATOM 706 N N . CYS A 1 95 ? -13.458 -4.127 9.844 1.00 89.94 95 CYS A N 1
ATOM 707 C CA . CYS A 1 95 ? -12.941 -3.036 10.665 1.00 89.94 95 CYS A CA 1
ATOM 708 C C . CYS A 1 95 ? -14.039 -2.150 11.255 1.00 89.94 95 CYS A C 1
ATOM 710 O O . CYS A 1 95 ? -13.882 -1.661 12.371 1.00 89.94 95 CYS A O 1
ATOM 712 N N . ARG A 1 96 ? -15.173 -1.998 10.565 1.00 88.75 96 ARG A N 1
ATOM 713 C CA . ARG A 1 96 ? -16.351 -1.312 11.108 1.00 88.75 96 ARG A CA 1
ATOM 714 C C . ARG A 1 96 ? -16.945 -2.047 12.311 1.00 88.75 96 ARG A C 1
ATOM 716 O O . ARG A 1 96 ? -17.412 -1.395 13.234 1.00 88.75 96 ARG A O 1
ATOM 723 N N . GLU A 1 97 ? -16.920 -3.378 12.311 1.00 91.00 97 GLU A N 1
ATOM 724 C CA . GLU A 1 97 ? -17.395 -4.186 13.443 1.00 91.00 97 GLU A CA 1
ATOM 725 C C . GLU A 1 97 ? -16.448 -4.117 14.650 1.00 91.00 97 GLU A C 1
ATOM 727 O O . GLU A 1 97 ? -16.899 -4.144 15.792 1.00 91.00 97 GLU A O 1
ATOM 732 N N . VAL A 1 98 ? -15.139 -4.003 14.405 1.00 91.06 98 VAL A N 1
ATOM 733 C CA . VAL A 1 98 ? -14.117 -3.900 15.461 1.00 91.06 98 VAL A CA 1
ATOM 734 C C . VAL A 1 98 ? -14.075 -2.499 16.082 1.00 91.06 98 VAL A C 1
ATOM 736 O O . VAL A 1 98 ? -13.890 -2.357 17.289 1.00 91.06 98 VAL A O 1
ATOM 739 N N . CYS A 1 99 ? -14.234 -1.456 15.271 1.00 91.12 99 CYS A N 1
ATOM 740 C CA . CYS A 1 99 ? -14.097 -0.069 15.699 1.00 91.12 99 CYS A CA 1
ATOM 741 C C . CYS A 1 99 ? -15.458 0.530 16.067 1.00 91.12 99 CYS A C 1
ATOM 743 O O . CYS A 1 99 ? -16.165 1.057 15.213 1.00 91.12 99 CYS A O 1
ATOM 745 N N . THR A 1 100 ? -15.820 0.469 17.349 1.00 87.88 100 THR A N 1
ATOM 746 C CA . THR A 1 100 ? -17.134 0.928 17.843 1.00 87.88 100 THR A CA 1
ATOM 747 C C . THR A 1 100 ? -17.130 2.341 18.428 1.00 87.88 100 THR A C 1
ATOM 749 O O . THR A 1 100 ? -18.186 2.954 18.567 1.00 87.88 100 THR A O 1
ATOM 752 N N . ASP A 1 101 ? -15.964 2.861 18.810 1.00 88.88 101 ASP A N 1
ATOM 753 C CA . ASP A 1 101 ? -15.833 4.191 19.407 1.00 88.88 101 ASP A CA 1
ATOM 754 C C . ASP A 1 101 ? -15.843 5.278 18.326 1.00 88.88 101 ASP A C 1
ATOM 756 O O . ASP A 1 101 ? -14.944 5.355 17.494 1.00 88.88 101 ASP A O 1
ATOM 760 N N . ILE A 1 102 ? -16.852 6.150 18.369 1.00 82.50 102 ILE A N 1
ATOM 761 C CA . ILE A 1 102 ? -17.059 7.237 17.403 1.00 82.50 102 ILE A CA 1
ATOM 762 C C . ILE A 1 102 ? -15.903 8.247 17.429 1.00 82.50 102 ILE A C 1
ATOM 764 O O . ILE A 1 102 ? -15.551 8.796 16.386 1.00 82.50 102 ILE A O 1
ATOM 768 N N . THR A 1 103 ? -15.294 8.490 18.593 1.00 83.25 103 THR A N 1
ATOM 769 C CA . THR A 1 103 ? -14.237 9.505 18.740 1.00 83.25 103 THR A CA 1
ATOM 770 C C . THR A 1 103 ? -12.917 9.073 18.108 1.00 83.25 103 THR A C 1
ATOM 772 O O . THR A 1 103 ? -12.157 9.913 17.628 1.00 83.25 103 THR A O 1
ATOM 775 N N . THR A 1 104 ? -12.668 7.764 18.048 1.00 88.44 104 THR A N 1
ATOM 776 C CA . THR A 1 104 ? -11.441 7.170 17.497 1.00 88.44 104 THR A CA 1
ATOM 777 C C . THR A 1 104 ? -11.692 6.339 16.237 1.00 88.44 104 THR A C 1
ATOM 779 O O . THR A 1 104 ? -10.748 5.779 15.673 1.00 88.44 104 THR A O 1
ATOM 782 N N . TYR A 1 105 ? -12.940 6.299 15.753 1.00 85.06 105 TYR A N 1
ATOM 783 C CA . TYR A 1 105 ? -13.404 5.420 14.677 1.00 85.06 105 TYR A CA 1
ATOM 784 C C . TYR A 1 105 ? -12.487 5.456 13.458 1.00 85.06 105 TYR A C 1
ATOM 786 O O . TYR A 1 105 ? -12.048 4.411 12.991 1.00 85.06 105 TYR A O 1
ATOM 794 N N . LEU A 1 106 ? -12.154 6.653 12.968 1.00 85.88 106 LEU A N 1
ATOM 795 C CA . LEU A 1 106 ? -11.355 6.812 11.754 1.00 85.88 106 LEU A CA 1
ATOM 796 C C . LEU A 1 106 ? -9.938 6.246 11.918 1.00 85.88 106 LEU A C 1
ATOM 798 O O . LEU A 1 106 ? -9.450 5.524 11.051 1.00 85.88 106 LEU A O 1
ATOM 802 N N . GLN A 1 107 ? -9.279 6.547 13.038 1.00 89.88 107 GLN A N 1
ATOM 803 C CA . GLN A 1 107 ? -7.925 6.065 13.302 1.00 89.88 107 GLN A CA 1
ATOM 804 C C . GLN A 1 107 ? -7.911 4.551 13.537 1.00 89.88 107 GLN A C 1
ATOM 806 O O . GLN A 1 107 ? -7.056 3.853 12.993 1.00 89.88 107 GLN A O 1
ATOM 811 N N . CYS A 1 108 ? -8.892 4.035 14.281 1.00 90.25 108 CYS A N 1
ATOM 812 C CA . CYS A 1 108 ? -9.075 2.603 14.483 1.00 90.25 108 CYS A CA 1
ATOM 813 C C . CYS A 1 108 ? -9.323 1.875 13.153 1.00 90.25 108 CYS A C 1
ATOM 815 O O . CYS A 1 108 ? -8.644 0.892 12.859 1.00 90.25 108 CYS A O 1
ATOM 817 N N . ALA A 1 109 ? -10.245 2.375 12.324 1.00 89.25 109 ALA A N 1
ATOM 818 C CA . ALA A 1 109 ? -10.616 1.751 11.058 1.00 89.25 109 ALA A CA 1
ATOM 819 C C . ALA A 1 109 ? -9.436 1.719 10.079 1.00 89.25 109 ALA A C 1
ATOM 821 O O . ALA A 1 109 ? -9.193 0.685 9.460 1.00 89.25 109 ALA A O 1
ATOM 822 N N . ASN A 1 110 ? -8.660 2.805 10.000 1.00 91.00 110 ASN A N 1
ATOM 823 C CA . ASN A 1 110 ? -7.455 2.866 9.171 1.00 91.00 110 ASN A CA 1
ATOM 824 C C . ASN A 1 110 ? -6.390 1.866 9.639 1.00 91.00 110 ASN A C 1
ATOM 826 O O . ASN A 1 110 ? -5.864 1.105 8.829 1.00 91.00 110 ASN A O 1
ATOM 830 N N . ASN A 1 111 ? -6.099 1.823 10.942 1.00 92.62 111 ASN A N 1
ATOM 831 C CA . ASN A 1 111 ? -5.105 0.900 11.491 1.00 92.62 111 ASN A CA 1
ATOM 832 C C . ASN A 1 111 ? -5.535 -0.563 11.319 1.00 92.62 111 ASN A C 1
ATOM 834 O O . ASN A 1 111 ? -4.729 -1.402 10.921 1.00 92.62 111 ASN A O 1
ATOM 838 N N . CYS A 1 112 ? -6.813 -0.862 11.566 1.00 93.31 112 CYS A N 1
ATOM 839 C CA . CYS A 1 112 ? -7.383 -2.184 11.335 1.00 93.31 112 CYS A CA 1
ATOM 840 C C . CYS A 1 112 ? -7.294 -2.589 9.859 1.00 93.31 112 CYS A C 1
ATOM 842 O O . CYS A 1 112 ? -6.951 -3.733 9.555 1.00 93.31 112 CYS A O 1
ATOM 844 N N . PHE A 1 113 ? -7.587 -1.661 8.942 1.00 94.69 113 PHE A N 1
ATOM 845 C CA . PHE A 1 113 ? -7.523 -1.934 7.513 1.00 94.69 113 PHE A CA 1
ATOM 846 C C . PHE A 1 113 ? -6.102 -2.311 7.099 1.00 94.69 113 PHE A C 1
ATOM 848 O O . PHE A 1 113 ? -5.905 -3.355 6.479 1.00 94.69 113 PHE A O 1
ATOM 855 N N . ILE A 1 114 ? -5.120 -1.491 7.486 1.00 93.44 114 ILE A N 1
ATOM 856 C CA . ILE A 1 114 ? -3.708 -1.701 7.151 1.00 93.44 114 ILE A CA 1
ATOM 857 C C . ILE A 1 114 ? -3.223 -3.047 7.700 1.00 93.44 114 ILE A C 1
ATOM 859 O O . ILE A 1 114 ? -2.691 -3.848 6.935 1.00 93.44 114 ILE A O 1
ATOM 863 N N . ASP A 1 115 ? -3.462 -3.345 8.982 1.00 93.56 115 ASP A N 1
ATOM 864 C CA . ASP A 1 115 ? -3.056 -4.622 9.594 1.00 93.56 115 ASP A CA 1
ATOM 865 C C . ASP A 1 115 ? -3.638 -5.824 8.834 1.00 93.56 115 ASP A C 1
ATOM 867 O O . ASP A 1 115 ? -2.915 -6.748 8.455 1.00 93.56 115 ASP A O 1
ATOM 871 N N . ARG A 1 116 ? -4.940 -5.803 8.532 1.00 93.19 116 ARG A N 1
ATOM 872 C CA . ARG A 1 116 ? -5.598 -6.915 7.833 1.00 93.19 116 ARG A CA 1
ATOM 873 C C . ARG A 1 116 ? -5.165 -7.051 6.378 1.00 93.19 116 ARG A C 1
ATOM 875 O O . ARG A 1 116 ? -5.037 -8.178 5.899 1.00 93.19 116 ARG A O 1
ATOM 882 N N . ALA A 1 117 ? -4.958 -5.942 5.678 1.00 92.19 117 ALA A N 1
ATOM 883 C CA . ALA A 1 117 ? -4.483 -5.951 4.302 1.00 92.19 117 ALA A CA 1
ATOM 884 C C . ALA A 1 117 ? -3.040 -6.476 4.216 1.00 92.19 117 ALA A C 1
ATOM 886 O O . ALA A 1 117 ? -2.752 -7.321 3.370 1.00 92.19 117 ALA A O 1
ATOM 887 N N . LEU A 1 118 ? -2.165 -6.080 5.147 1.00 92.19 118 LEU A N 1
ATOM 888 C CA . LEU A 1 118 ? -0.801 -6.611 5.245 1.00 92.19 118 LEU A CA 1
ATOM 889 C C . LEU A 1 118 ? -0.792 -8.109 5.577 1.00 92.19 118 LEU A C 1
ATOM 891 O O . LEU A 1 118 ? -0.045 -8.872 4.971 1.00 92.19 118 LEU A O 1
ATOM 895 N N . ARG A 1 119 ? -1.671 -8.579 6.469 1.00 92.12 119 ARG A N 1
ATOM 896 C CA . ARG A 1 119 ? -1.837 -10.021 6.728 1.00 92.12 119 ARG A CA 1
ATOM 897 C C . ARG A 1 119 ? -2.207 -10.803 5.468 1.00 92.12 119 ARG A C 1
ATOM 899 O O . ARG A 1 119 ? -1.665 -11.881 5.235 1.00 92.12 119 ARG A O 1
ATOM 906 N N . LEU A 1 120 ? -3.105 -10.262 4.642 1.00 90.00 120 LEU A N 1
ATOM 907 C CA . LEU A 1 120 ? -3.461 -10.870 3.357 1.00 90.00 120 LEU A CA 1
ATOM 908 C C . LEU A 1 120 ? -2.281 -10.859 2.377 1.00 90.00 120 LEU A C 1
ATOM 910 O O . LEU A 1 120 ? -2.006 -11.899 1.781 1.00 90.00 120 LEU A O 1
ATOM 914 N N . LYS A 1 121 ? -1.562 -9.732 2.272 1.00 88.50 121 LYS A N 1
ATOM 915 C CA . LYS A 1 121 ? -0.348 -9.573 1.454 1.00 88.50 121 LYS A CA 1
ATOM 916 C C . LYS A 1 121 ? 0.707 -10.633 1.786 1.00 88.50 121 LYS A C 1
ATOM 918 O O . LYS A 1 121 ? 1.203 -11.306 0.892 1.00 88.50 121 LYS A O 1
ATOM 923 N N . PHE A 1 122 ? 0.994 -10.847 3.069 1.00 88.25 122 PHE A N 1
ATOM 924 C CA . PHE A 1 122 ? 2.025 -11.791 3.520 1.00 88.25 122 PHE A CA 1
ATOM 925 C C . PHE A 1 122 ? 1.526 -13.233 3.708 1.00 88.25 122 PHE A C 1
ATOM 927 O O . PHE A 1 122 ? 2.203 -14.052 4.328 1.00 88.25 122 PHE A O 1
ATOM 934 N N . GLY A 1 123 ? 0.332 -13.570 3.208 1.00 76.50 123 GLY A N 1
ATOM 935 C CA . GLY A 1 123 ? -0.200 -14.934 3.275 1.00 76.50 123 GLY A CA 1
ATOM 936 C C . GLY A 1 123 ? -0.594 -15.400 4.681 1.00 76.50 123 GLY A C 1
ATOM 937 O O . GLY A 1 123 ? -0.976 -16.557 4.863 1.00 76.50 123 GLY A O 1
ATOM 938 N N . GLN A 1 124 ? -0.592 -14.507 5.672 1.00 59.97 124 GLN A N 1
ATOM 939 C CA . GLN A 1 124 ? -1.190 -14.751 6.978 1.00 59.97 124 GLN A CA 1
ATOM 940 C C . GLN A 1 124 ? -2.704 -14.585 6.852 1.00 59.97 124 GLN A C 1
ATOM 942 O O . GLN A 1 124 ? -3.291 -13.615 7.332 1.00 59.97 124 GLN A O 1
ATOM 947 N N . ARG A 1 125 ? -3.366 -15.526 6.160 1.00 52.50 125 ARG A N 1
ATOM 948 C CA . ARG A 1 125 ? -4.833 -15.579 6.139 1.00 52.50 125 ARG A CA 1
ATOM 949 C C . ARG A 1 125 ? -5.299 -15.504 7.581 1.00 52.50 125 ARG A C 1
ATOM 951 O O . ARG A 1 125 ? -4.892 -16.333 8.391 1.00 52.50 125 ARG A O 1
ATOM 958 N N . ASN A 1 126 ? -6.111 -14.489 7.878 1.00 47.78 126 ASN A N 1
ATOM 959 C CA . ASN A 1 126 ? -6.777 -14.343 9.160 1.00 47.78 126 ASN A CA 1
ATOM 960 C C . ASN A 1 126 ? -7.227 -15.733 9.620 1.00 47.78 126 ASN A C 1
ATOM 962 O O . ASN A 1 126 ? -8.118 -16.321 9.005 1.00 47.78 126 ASN A O 1
ATOM 966 N N . GLN A 1 127 ? -6.625 -16.238 10.698 1.00 40.81 127 GLN A N 1
ATOM 967 C CA . GLN A 1 127 ? -7.338 -17.109 11.614 1.00 40.81 127 GLN A CA 1
ATOM 968 C C . GLN A 1 127 ? -8.483 -16.246 12.146 1.00 40.81 127 GLN A C 1
ATOM 970 O O . GLN A 1 127 ? -8.391 -15.620 13.196 1.00 40.81 127 GLN A O 1
ATOM 975 N N . VAL A 1 128 ? -9.537 -16.097 11.344 1.00 46.91 128 VAL A N 1
ATOM 976 C CA . VAL A 1 128 ? -10.860 -15.858 11.892 1.00 46.91 128 VAL A CA 1
ATOM 977 C C . VAL A 1 128 ? -11.035 -17.041 12.836 1.00 46.91 128 VAL A C 1
ATOM 979 O O . VAL A 1 128 ? -10.885 -18.168 12.356 1.00 46.91 128 VAL A O 1
ATOM 982 N N . PRO A 1 129 ? -11.229 -16.844 14.152 1.00 40.00 129 PRO A N 1
ATOM 983 C CA . PRO A 1 129 ? -11.669 -17.946 14.977 1.00 40.00 129 PRO A CA 1
ATOM 984 C C . PRO A 1 129 ? -12.982 -18.396 14.351 1.00 40.00 129 PRO A C 1
ATOM 986 O O . PRO A 1 129 ? -13.994 -17.700 14.422 1.00 40.00 129 PRO A O 1
ATOM 989 N N . GLU A 1 130 ? -12.910 -19.507 13.622 1.00 47.28 130 GLU A N 1
ATOM 990 C CA . GLU A 1 130 ? -14.068 -20.284 13.244 1.00 47.28 130 GLU A CA 1
ATOM 991 C C . GLU A 1 130 ? -14.782 -20.510 14.568 1.00 47.28 130 GLU A C 1
ATOM 993 O O . GLU A 1 130 ? -14.189 -21.016 15.523 1.00 47.28 130 GLU A O 1
ATOM 998 N N . SER A 1 131 ? -15.975 -19.943 14.679 1.00 48.03 131 SER A N 1
ATOM 999 C CA . SER A 1 131 ? -16.805 -19.957 15.866 1.00 48.03 131 SER A CA 1
ATOM 1000 C C . SER A 1 131 ? -17.135 -21.402 16.229 1.00 48.03 131 SER A C 1
ATOM 1002 O O . SER A 1 131 ? -18.198 -21.923 15.907 1.00 48.03 131 SER A O 1
ATOM 1004 N N . GLY A 1 132 ? -16.206 -22.059 16.919 1.00 54.62 132 GLY A N 1
ATOM 1005 C CA . GLY A 1 132 ? -16.497 -23.244 17.694 1.00 54.62 132 GLY A CA 1
ATOM 1006 C C . GLY A 1 132 ? -17.545 -22.859 18.738 1.00 54.62 132 GLY A C 1
ATOM 1007 O O . GLY A 1 132 ? -17.439 -21.778 19.333 1.00 54.62 132 GLY A O 1
ATOM 1008 N N . PRO A 1 133 ? -18.589 -23.680 18.937 1.00 56.91 133 PRO A N 1
ATOM 1009 C CA . PRO A 1 133 ? -19.590 -23.398 19.951 1.00 56.91 133 PRO A CA 1
ATOM 1010 C C . PRO A 1 133 ? -18.902 -23.222 21.315 1.00 56.91 133 PRO A C 1
ATOM 1012 O O . PRO A 1 133 ? -17.915 -23.913 21.590 1.00 56.91 133 PRO A O 1
ATOM 1015 N N . PRO A 1 134 ? -19.382 -22.286 22.156 1.00 53.81 134 PRO A N 1
ATOM 1016 C CA . PRO A 1 134 ? -18.770 -22.027 23.450 1.00 53.81 134 PRO A CA 1
ATOM 1017 C C . PRO A 1 134 ? -18.698 -23.326 24.265 1.00 53.81 134 PRO A C 1
ATOM 1019 O O . PRO A 1 134 ? -19.644 -24.122 24.219 1.00 53.81 134 PRO A O 1
ATOM 1022 N N . PRO A 1 135 ? -17.599 -23.559 25.008 1.00 56.59 135 PRO A N 1
ATOM 1023 C CA . PRO A 1 135 ? -17.518 -24.710 25.890 1.00 56.59 135 PRO A CA 1
ATOM 1024 C C . PRO A 1 135 ? -18.685 -24.658 26.886 1.00 56.59 135 PRO A C 1
ATOM 1026 O O . PRO A 1 135 ? -19.040 -23.568 27.356 1.00 56.59 135 PRO A O 1
ATOM 1029 N N . PRO A 1 136 ? -19.314 -25.804 27.199 1.00 56.41 136 PRO A N 1
ATOM 1030 C CA . PRO A 1 136 ? -20.387 -25.831 28.175 1.00 56.41 136 PRO A CA 1
ATOM 1031 C C . PRO A 1 136 ? -19.860 -25.306 29.518 1.00 56.41 136 PRO A C 1
ATOM 1033 O O . PRO A 1 136 ? -18.721 -25.602 29.892 1.00 56.41 136 PRO A O 1
ATOM 1036 N N . PRO A 1 137 ? -20.657 -24.512 30.250 1.00 45.56 137 PRO A N 1
ATOM 1037 C CA . PRO A 1 137 ? -20.232 -23.999 31.539 1.00 45.56 137 PRO A CA 1
ATOM 1038 C C . PRO A 1 137 ? -20.068 -25.162 32.527 1.00 45.56 137 PRO A C 1
ATOM 1040 O O . PRO A 1 137 ? -21.051 -25.796 32.903 1.00 45.56 137 PRO A O 1
ATOM 1043 N N . GLY A 1 138 ? -18.826 -25.405 32.959 1.00 58.38 138 GLY A N 1
ATOM 1044 C CA . GLY A 1 138 ? -18.508 -26.214 34.141 1.00 58.38 138 GLY A CA 1
ATOM 1045 C C . GLY A 1 138 ? -18.062 -27.658 33.896 1.00 58.38 138 GLY A C 1
ATOM 1046 O O . GLY A 1 138 ? -18.685 -28.569 34.437 1.00 58.38 138 GLY A O 1
ATOM 1047 N N . ALA A 1 139 ? -16.972 -27.863 33.149 1.00 41.38 139 ALA A N 1
ATOM 1048 C CA . ALA A 1 139 ? -16.172 -29.090 33.252 1.00 41.38 139 ALA A CA 1
ATOM 1049 C C . ALA A 1 139 ? -15.036 -28.904 34.268 1.00 41.38 139 ALA A C 1
ATOM 1051 O O . ALA A 1 139 ? -14.417 -27.814 34.243 1.00 41.38 139 ALA A O 1
#

Organism: NCBI:txid2780533

Sequence (139 aa):
MTGQVTMTSAAVAVVFLFLVNVAPVTMTSDPGAMLCERVCWDENTLAEQCEQDNGCDAGVQSSDAYMHCIDPCYVEAASCFMMCHTNFQRILNVCREVCTDITTYLQCANNCFIDRALRLKFGQRNQVPESGPPPPPGA